Protein AF-A0A4Q3TBX2-F1 (afdb_monomer)

Sequence (173 aa):
MAPMYALIILSMVAAYMAALFVIAWRSERPGVRGAGGRFGPWAYALSLAIYCTSWTYYGAVGTAARQGWEYLPIYLGPVIGIVVLFPVWRRIAAAAKRENVGSIADFLSSRYGKSQGLGALVASVAIVGSLPYIALQLKSMSMAWRLVTAGTPFAGSEQLTVSIIAVALAGFT

Radius of gyration: 20.49 Å; Cα contacts (8 Å, |Δi|>4): 53; chains: 1; bounding box: 50×40×53 Å

Solvent-accessible surface area (backbone atoms only — not comparable to full-atom values): 9859 Å² total; per-residue (Å²): 110,74,70,59,55,53,51,52,52,50,51,51,52,51,52,50,51,51,51,53,47,54,52,52,62,59,54,69,37,74,78,53,70,70,47,71,81,81,48,48,70,57,52,55,55,57,59,54,50,70,73,74,36,69,46,58,53,57,49,32,54,56,36,35,77,74,60,48,71,76,36,50,60,78,59,50,49,58,52,50,48,50,66,74,40,38,70,55,54,53,49,52,53,54,53,29,60,73,71,70,40,92,45,73,29,49,45,51,12,56,75,64,75,59,35,62,68,57,20,50,51,46,45,50,52,50,50,64,58,45,51,62,51,53,52,50,42,53,52,45,51,52,52,52,51,49,66,76,41,73,87,55,94,68,96,62,66,69,66,56,59,55,48,51,52,49,51,55,50,62,75,72,109

Secondary structure (DSSP, 8-state):
-HHHHHHHHHHHHHHHHHHHHHHHHHHTSHHHHT-TTTSHHHHHHHHHGGGS-HHHHHHHHHHHHHHGGGGHHHHHHHHHHHHHHHHHHHHHHHHHHHTT--SHHHHHHHHTTS-HHHHHHHHHHHHHHHHHHHHHHHHHHHHHHHHHHTTS---S-HHHHHHHHHHHHHTT-

Mean predicted aligned error: 11.63 Å

pLDDT: mean 74.73, std 11.6, range [43.16, 91.81]

Structure (mmCIF, N/CA/C/O backbone):
data_AF-A0A4Q3TBX2-F1
#
_entry.id   AF-A0A4Q3TBX2-F1
#
loop_
_atom_site.group_PDB
_atom_site.id
_atom_site.type_symbol
_atom_site.label_atom_id
_atom_site.label_alt_id
_atom_site.label_comp_id
_atom_site.label_asym_id
_atom_site.label_entity_id
_atom_site.label_seq_id
_atom_site.pdbx_PDB_ins_code
_atom_site.Cartn_x
_atom_site.Cartn_y
_atom_site.Cartn_z
_atom_site.occupancy
_atom_site.B_iso_or_equiv
_atom_site.auth_seq_id
_atom_site.auth_comp_id
_atom_site.auth_asym_id
_atom_site.auth_atom_id
_atom_site.pdbx_PDB_model_num
ATOM 1 N N . MET A 1 1 ? 21.418 14.933 -26.672 1.00 50.59 1 MET A N 1
ATOM 2 C CA . MET A 1 1 ? 20.000 14.492 -26.685 1.00 50.59 1 MET A CA 1
ATOM 3 C C . MET A 1 1 ? 19.598 13.812 -25.376 1.00 50.59 1 MET A C 1
ATOM 5 O O . MET A 1 1 ? 18.641 14.258 -24.764 1.00 50.59 1 MET A O 1
ATOM 9 N N . ALA A 1 2 ? 20.379 12.849 -24.877 1.00 56.41 2 ALA A N 1
ATOM 10 C CA . ALA A 1 2 ? 20.290 12.262 -23.528 1.00 56.41 2 ALA A CA 1
ATOM 11 C C . ALA A 1 2 ? 19.912 13.216 -22.354 1.00 56.41 2 ALA A C 1
ATOM 13 O O . ALA A 1 2 ? 18.953 12.913 -21.643 1.00 56.41 2 ALA A O 1
ATOM 14 N N . PRO A 1 3 ? 20.569 14.381 -22.151 1.00 59.38 3 PRO A N 1
ATOM 15 C CA . PRO A 1 3 ? 20.231 15.279 -21.038 1.00 59.38 3 PRO A CA 1
ATOM 16 C C . PRO A 1 3 ? 18.854 15.947 -21.180 1.00 59.38 3 PRO A C 1
ATOM 18 O O . PRO A 1 3 ? 18.215 16.244 -20.177 1.00 59.38 3 PRO A O 1
ATOM 21 N N . MET A 1 4 ? 18.359 16.139 -22.408 1.00 65.44 4 MET A N 1
ATOM 22 C CA . MET A 1 4 ? 17.048 16.753 -22.644 1.00 65.44 4 MET A CA 1
ATOM 23 C C . MET A 1 4 ? 15.907 15.816 -22.234 1.00 65.44 4 MET A C 1
ATOM 25 O O . MET A 1 4 ? 14.955 16.256 -21.599 1.00 65.44 4 MET A O 1
ATOM 29 N N . TYR A 1 5 ? 16.029 14.513 -22.511 1.00 71.12 5 TYR A N 1
ATOM 30 C CA . TYR A 1 5 ? 15.045 13.519 -22.067 1.00 71.12 5 TYR A CA 1
ATOM 31 C C . TYR A 1 5 ? 15.015 13.372 -20.544 1.00 71.12 5 TYR A C 1
ATOM 33 O O . TYR A 1 5 ? 13.937 13.290 -19.960 1.00 71.12 5 TYR A O 1
ATOM 41 N N . ALA A 1 6 ? 16.179 13.412 -19.889 1.00 72.62 6 ALA A N 1
ATOM 42 C CA . ALA A 1 6 ? 16.259 13.374 -18.431 1.00 72.62 6 ALA A CA 1
ATOM 43 C C . ALA A 1 6 ? 15.550 14.577 -17.783 1.00 72.62 6 ALA A C 1
ATOM 45 O O . ALA A 1 6 ? 14.794 14.402 -16.830 1.00 72.62 6 ALA A O 1
ATOM 46 N N . LEU A 1 7 ? 15.734 15.782 -18.336 1.00 77.31 7 LEU A N 1
ATOM 47 C CA . LEU A 1 7 ? 15.062 16.995 -17.859 1.00 77.31 7 LEU A CA 1
ATOM 48 C C . LEU A 1 7 ? 13.542 16.947 -18.063 1.00 77.31 7 LEU A C 1
ATOM 50 O O . LEU A 1 7 ? 12.804 17.384 -17.184 1.00 77.31 7 LEU A O 1
ATOM 54 N N . ILE A 1 8 ? 13.068 16.389 -19.182 1.00 80.88 8 ILE A N 1
ATOM 55 C CA . ILE A 1 8 ? 11.631 16.210 -19.451 1.00 80.88 8 ILE A CA 1
ATOM 56 C C . ILE A 1 8 ? 11.007 15.205 -18.473 1.00 80.88 8 ILE A C 1
ATOM 58 O O . ILE A 1 8 ? 9.933 15.454 -17.934 1.00 80.88 8 ILE A O 1
ATOM 62 N N . ILE A 1 9 ? 11.675 14.080 -18.205 1.00 78.12 9 ILE A N 1
ATOM 63 C CA . ILE A 1 9 ? 11.178 13.083 -17.246 1.00 78.12 9 ILE A CA 1
ATOM 64 C C . ILE A 1 9 ? 11.131 13.684 -15.839 1.00 78.12 9 ILE A C 1
ATOM 66 O O . ILE A 1 9 ? 10.121 13.558 -15.148 1.00 78.12 9 ILE A O 1
ATOM 70 N N . LEU A 1 10 ? 12.197 14.374 -15.425 1.00 80.00 10 LEU A N 1
ATOM 71 C CA . LEU A 1 10 ? 12.268 14.999 -14.108 1.00 80.00 10 LEU A CA 1
ATOM 72 C C . LEU A 1 10 ? 11.184 16.068 -13.929 1.00 80.00 10 LEU A C 1
ATOM 74 O O . LEU A 1 10 ? 10.522 16.090 -12.893 1.00 80.00 10 LEU A O 1
ATOM 78 N N . SER A 1 11 ? 10.968 16.924 -14.932 1.00 82.44 11 SER A N 1
ATOM 79 C CA . SER A 1 11 ? 9.932 17.959 -14.871 1.00 82.44 11 SER A CA 1
ATOM 80 C C . SER A 1 11 ? 8.528 17.358 -14.826 1.00 82.44 11 SER A C 1
ATOM 82 O O . SER A 1 11 ? 7.690 17.835 -14.064 1.00 82.44 11 SER A O 1
ATOM 84 N N . MET A 1 12 ? 8.283 16.269 -15.558 1.00 86.75 12 MET A N 1
ATOM 85 C CA . MET A 1 12 ? 7.002 15.566 -15.539 1.00 86.75 12 MET A CA 1
ATOM 86 C C . MET A 1 12 ? 6.730 14.894 -14.187 1.00 86.75 12 MET A C 1
ATOM 88 O O . MET A 1 12 ? 5.627 15.021 -13.657 1.00 86.75 12 MET A O 1
ATOM 92 N N . VAL A 1 13 ? 7.734 14.243 -13.586 1.00 85.38 13 VAL A N 1
ATOM 93 C CA . VAL A 1 13 ? 7.626 13.662 -12.235 1.00 85.38 13 VAL A CA 1
ATOM 94 C C . VAL A 1 13 ? 7.398 14.755 -11.192 1.00 85.38 13 VAL A C 1
ATOM 96 O O . VAL A 1 13 ? 6.504 14.622 -10.358 1.00 85.38 13 VAL A O 1
ATOM 99 N N . ALA A 1 14 ? 8.150 15.856 -11.254 1.00 86.44 14 ALA A N 1
ATOM 100 C CA . ALA A 1 14 ? 7.984 16.981 -10.339 1.00 86.44 14 ALA A CA 1
ATOM 101 C C . ALA A 1 14 ? 6.588 17.615 -10.459 1.00 86.44 14 ALA A C 1
ATOM 103 O O . ALA A 1 14 ? 5.939 17.863 -9.444 1.00 86.44 14 ALA A O 1
ATOM 104 N N . ALA A 1 15 ? 6.089 17.819 -11.682 1.00 91.81 15 ALA A N 1
ATOM 105 C CA . ALA A 1 15 ? 4.745 18.335 -11.928 1.00 91.81 15 ALA A CA 1
ATOM 106 C C . ALA A 1 15 ? 3.658 17.386 -11.399 1.00 91.81 15 ALA A C 1
ATOM 108 O O . ALA A 1 15 ? 2.700 17.836 -10.771 1.00 91.81 15 ALA A O 1
ATOM 109 N N . TYR A 1 16 ? 3.824 16.076 -11.601 1.00 88.12 16 TYR A N 1
ATOM 110 C CA . TYR A 1 16 ? 2.913 15.063 -11.074 1.00 88.12 16 TYR A CA 1
ATOM 111 C C . TYR A 1 16 ? 2.880 15.063 -9.539 1.00 88.12 16 TYR A C 1
ATOM 113 O O . TYR A 1 16 ? 1.802 15.126 -8.947 1.00 88.12 16 TYR A O 1
ATOM 121 N N . MET A 1 17 ? 4.046 15.075 -8.885 1.00 88.81 17 MET A N 1
ATOM 122 C CA . MET A 1 17 ? 4.148 15.147 -7.423 1.00 88.81 17 MET A CA 1
ATOM 123 C C . MET A 1 17 ? 3.549 16.443 -6.870 1.00 88.81 17 MET A C 1
ATOM 125 O O . MET A 1 17 ? 2.798 16.404 -5.897 1.00 88.81 17 MET A O 1
ATOM 129 N N . ALA A 1 18 ? 3.806 17.583 -7.516 1.00 88.62 18 ALA A N 1
ATOM 130 C CA . ALA A 1 18 ? 3.203 18.860 -7.144 1.00 88.62 18 ALA A CA 1
ATOM 131 C C . ALA A 1 18 ? 1.670 18.822 -7.261 1.00 88.62 18 ALA A C 1
ATOM 133 O O . ALA A 1 18 ? 0.973 19.302 -6.367 1.00 88.62 18 ALA A O 1
ATOM 134 N N . ALA A 1 19 ? 1.129 18.209 -8.317 1.00 91.06 19 ALA A N 1
ATOM 135 C CA . ALA A 1 19 ? -0.311 18.037 -8.479 1.00 91.06 19 ALA A CA 1
ATOM 136 C C . ALA A 1 19 ? -0.913 17.166 -7.364 1.00 91.06 19 ALA A C 1
ATOM 138 O O . ALA A 1 19 ? -1.905 17.565 -6.749 1.00 91.06 19 ALA A O 1
ATOM 139 N N . LEU A 1 20 ? -0.293 16.022 -7.051 1.00 86.12 20 LEU A N 1
ATOM 140 C CA . LEU A 1 20 ? -0.716 15.162 -5.942 1.00 86.12 20 LEU A CA 1
ATOM 141 C C . LEU A 1 20 ? -0.668 15.889 -4.595 1.00 86.12 20 LEU A C 1
ATOM 143 O O . LEU A 1 20 ? -1.615 15.795 -3.814 1.00 86.12 20 LEU A O 1
ATOM 147 N N . PHE A 1 21 ? 0.385 16.666 -4.345 1.00 86.38 21 PHE A N 1
ATOM 148 C CA . PHE A 1 21 ? 0.521 17.464 -3.130 1.00 86.38 21 PHE A CA 1
ATOM 149 C C . PHE A 1 21 ? -0.580 18.518 -3.006 1.00 86.38 21 PHE A C 1
ATOM 151 O O . PHE A 1 21 ? -1.192 18.657 -1.950 1.00 86.38 21 PHE A O 1
ATOM 158 N N . VAL A 1 22 ? -0.902 19.226 -4.093 1.00 87.12 22 VAL A N 1
ATOM 159 C CA . VAL A 1 22 ? -2.007 20.197 -4.113 1.00 87.12 22 VAL A CA 1
ATOM 160 C C . VAL A 1 22 ? -3.345 19.522 -3.814 1.00 87.12 22 VAL A C 1
ATOM 162 O O . VAL A 1 22 ? -4.165 20.099 -3.096 1.00 87.12 22 VAL A O 1
ATOM 165 N N . ILE A 1 23 ? -3.577 18.314 -4.338 1.00 84.19 23 ILE A N 1
ATOM 166 C CA . ILE A 1 23 ? -4.786 17.526 -4.056 1.00 84.19 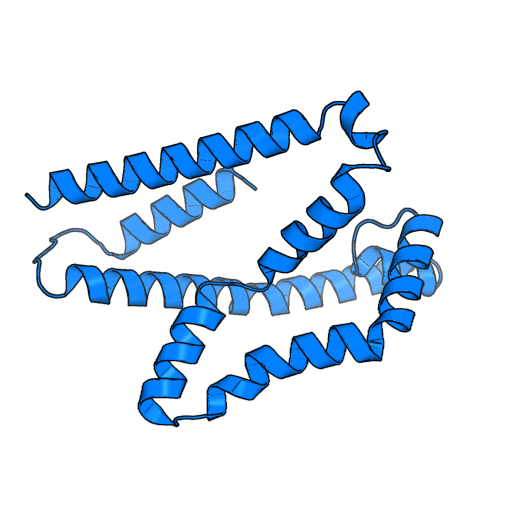23 ILE A CA 1
ATOM 167 C C . ILE A 1 23 ? -4.842 17.148 -2.570 1.00 84.19 23 ILE A C 1
ATOM 169 O O . ILE A 1 23 ? -5.868 17.388 -1.928 1.00 84.19 23 ILE A O 1
ATOM 173 N N . ALA A 1 24 ? -3.749 16.623 -2.012 1.00 81.94 24 ALA A N 1
ATOM 174 C CA . ALA A 1 24 ? -3.652 16.260 -0.599 1.00 81.94 24 ALA A CA 1
ATOM 175 C C . ALA A 1 24 ? -3.885 17.476 0.314 1.00 81.94 24 ALA A C 1
ATOM 177 O O . ALA A 1 24 ? -4.766 17.450 1.174 1.00 81.94 24 ALA A O 1
ATOM 178 N N . TRP A 1 25 ? -3.206 18.591 0.039 1.00 81.38 25 TRP A N 1
ATOM 179 C CA . TRP A 1 25 ? -3.346 19.840 0.787 1.00 81.38 25 TRP A CA 1
ATOM 180 C C . TRP A 1 25 ? -4.769 20.417 0.728 1.00 81.38 25 TRP A C 1
ATOM 182 O O . TRP A 1 25 ? -5.298 20.929 1.717 1.00 81.38 25 TRP A O 1
ATOM 192 N N . ARG A 1 26 ? -5.450 20.312 -0.422 1.00 80.00 26 ARG A N 1
ATOM 193 C CA . ARG A 1 26 ? -6.872 20.688 -0.528 1.00 80.00 26 ARG A CA 1
ATOM 194 C C . ARG A 1 26 ? -7.776 19.769 0.290 1.00 80.00 26 ARG A C 1
ATOM 196 O O . ARG A 1 26 ? -8.778 20.252 0.820 1.00 80.00 26 ARG A O 1
ATOM 203 N N . SER A 1 27 ? -7.440 18.484 0.388 1.00 71.94 27 SER A N 1
ATOM 204 C CA . SER A 1 27 ? -8.218 17.475 1.113 1.00 71.94 27 SER A CA 1
ATOM 205 C C . SER A 1 27 ? -8.151 17.630 2.638 1.00 71.94 27 SER A C 1
ATOM 207 O O . SER A 1 27 ? -9.076 17.206 3.330 1.00 71.94 27 SER A O 1
ATOM 209 N N . GLU A 1 28 ? -7.102 18.248 3.181 1.00 72.44 28 GLU A N 1
ATOM 210 C CA . GLU A 1 28 ? -6.940 18.457 4.630 1.00 72.44 28 GLU A CA 1
ATOM 211 C C . GLU A 1 28 ? -7.817 19.582 5.197 1.00 72.44 28 GLU A C 1
ATOM 213 O O . GLU A 1 28 ? -8.002 19.677 6.416 1.00 72.44 28 GLU A O 1
ATOM 218 N N . ARG A 1 29 ? -8.407 20.416 4.329 1.00 72.38 29 ARG A N 1
ATOM 219 C CA . ARG A 1 29 ? -9.241 21.547 4.749 1.00 72.38 29 ARG A CA 1
ATOM 220 C C . ARG A 1 29 ? -10.477 21.062 5.532 1.00 72.38 29 ARG A C 1
ATOM 222 O O . ARG A 1 29 ? -11.193 20.178 5.048 1.00 72.38 29 ARG A O 1
ATOM 229 N N . PRO A 1 30 ? -10.805 21.677 6.688 1.00 60.06 30 PRO A N 1
ATOM 230 C CA . PRO A 1 30 ? -11.884 21.221 7.577 1.00 60.06 30 PRO A CA 1
ATOM 231 C C . PRO A 1 30 ? -13.249 21.028 6.892 1.00 60.06 30 PRO A C 1
ATOM 233 O O . PRO A 1 30 ? -13.975 20.094 7.218 1.00 60.06 30 PRO A O 1
ATOM 236 N N . GLY A 1 31 ? -13.575 21.859 5.892 1.00 58.31 31 GLY A N 1
ATOM 237 C CA . GLY A 1 31 ? -14.838 21.781 5.143 1.00 58.31 31 GLY A CA 1
ATOM 238 C C . GLY A 1 31 ? -14.967 20.584 4.189 1.00 58.31 31 GLY A C 1
ATOM 239 O O . GLY A 1 31 ? -16.081 20.218 3.828 1.00 58.31 31 GLY A O 1
ATOM 240 N N . VAL A 1 32 ? -13.859 19.942 3.800 1.00 58.19 32 VAL A N 1
ATOM 241 C CA . VAL A 1 32 ? -13.857 18.753 2.922 1.00 58.19 32 VAL A CA 1
ATOM 242 C C . VAL A 1 32 ? -13.986 17.467 3.746 1.00 58.19 32 VAL A C 1
ATOM 244 O O . VAL A 1 32 ? -14.703 16.552 3.346 1.00 58.19 32 VAL A O 1
ATOM 247 N N . ARG A 1 33 ? -13.390 17.430 4.949 1.00 54.84 33 ARG A N 1
ATOM 248 C CA . ARG A 1 33 ? -13.503 16.310 5.907 1.00 54.84 33 ARG A CA 1
ATOM 249 C C . ARG A 1 33 ? -14.946 16.034 6.359 1.00 54.84 33 ARG A C 1
ATOM 251 O O . ARG A 1 33 ? -15.275 14.888 6.651 1.00 54.84 33 ARG A O 1
ATOM 258 N N . GLY A 1 34 ? -15.805 17.058 6.393 1.00 53.59 34 GLY A N 1
ATOM 259 C CA . GLY A 1 34 ? -17.230 16.934 6.736 1.00 53.59 34 GLY A CA 1
ATOM 260 C C . GLY A 1 34 ? -18.146 16.529 5.572 1.00 53.59 34 GLY A C 1
ATOM 261 O O . GLY A 1 34 ? -19.284 16.123 5.801 1.00 53.59 34 GLY A O 1
ATOM 262 N N . ALA A 1 35 ? -17.671 16.587 4.323 1.00 54.94 35 ALA A N 1
ATOM 263 C CA . ALA A 1 35 ? -18.463 16.307 3.124 1.00 54.94 35 ALA A CA 1
ATOM 264 C C . ALA A 1 35 ? -18.564 14.795 2.836 1.00 54.94 35 ALA A C 1
ATOM 266 O O . ALA A 1 35 ? -18.289 14.326 1.730 1.00 54.94 35 ALA A O 1
ATOM 267 N N . GLY A 1 36 ? -18.985 14.013 3.833 1.00 54.88 36 GLY A N 1
ATOM 268 C CA . GLY A 1 36 ? -19.117 12.552 3.768 1.00 54.88 36 GLY A CA 1
ATOM 269 C C . GLY A 1 36 ? -20.131 12.012 2.746 1.00 54.88 36 GLY A C 1
ATOM 270 O O . GLY A 1 36 ? -20.318 10.804 2.678 1.00 54.88 36 GLY A O 1
ATOM 271 N N . GLY A 1 37 ? -20.783 12.866 1.948 1.00 56.62 37 GLY A N 1
ATOM 272 C CA . GLY A 1 37 ? -21.830 12.457 1.006 1.00 56.62 37 GLY A CA 1
ATOM 273 C C . GLY A 1 37 ? -21.385 12.264 -0.448 1.00 56.62 37 GLY A C 1
ATOM 274 O O . GLY A 1 37 ? -21.893 11.368 -1.111 1.00 56.62 37 GLY A O 1
ATOM 275 N N . ARG A 1 38 ? -20.454 13.080 -0.974 1.00 59.06 38 ARG A N 1
ATOM 276 C CA . ARG A 1 38 ? -20.225 13.157 -2.440 1.00 59.06 38 ARG A CA 1
ATOM 277 C C . ARG A 1 38 ? -18.913 12.540 -2.924 1.00 59.06 38 ARG A C 1
ATOM 279 O O . ARG A 1 38 ? -18.867 11.998 -4.023 1.00 59.06 38 ARG A O 1
ATOM 286 N N . PHE A 1 39 ? -17.866 12.584 -2.102 1.00 63.44 39 PHE A N 1
ATOM 287 C CA . PHE A 1 39 ? -16.549 12.036 -2.448 1.00 63.44 39 PHE A CA 1
ATOM 288 C C . PHE A 1 39 ? -16.212 10.737 -1.713 1.00 63.44 39 PHE A C 1
ATOM 290 O O . PHE A 1 39 ? -15.209 10.120 -2.040 1.00 63.44 39 PHE A O 1
ATOM 297 N N . GLY A 1 40 ? -17.046 10.285 -0.770 1.00 69.12 40 GLY A N 1
ATOM 298 C CA . GLY A 1 40 ? -16.805 9.058 0.001 1.00 69.12 40 GLY A CA 1
ATOM 299 C C . GLY A 1 40 ? -16.542 7.816 -0.867 1.00 69.12 40 GLY A C 1
ATOM 300 O O . GLY A 1 40 ? -15.508 7.175 -0.679 1.00 69.12 40 GLY A O 1
ATOM 301 N N . PRO A 1 41 ? -17.403 7.499 -1.858 1.00 74.62 41 PRO A N 1
ATOM 302 C CA . PRO A 1 41 ? -17.192 6.346 -2.737 1.00 74.62 41 PRO A CA 1
ATOM 303 C C . PRO A 1 41 ? -15.946 6.484 -3.620 1.00 74.62 41 PRO A C 1
ATOM 305 O O . PRO A 1 41 ? -15.188 5.531 -3.777 1.00 74.62 41 PRO A O 1
ATOM 308 N N . TRP A 1 42 ? -15.707 7.683 -4.158 1.00 75.62 42 TRP A N 1
ATOM 309 C CA . TRP A 1 42 ? -14.555 7.963 -5.018 1.00 75.62 42 TRP A CA 1
ATOM 310 C C . TRP A 1 42 ? -13.237 7.913 -4.251 1.00 75.62 42 TRP A C 1
ATOM 312 O O . TRP A 1 42 ? -12.279 7.328 -4.737 1.00 75.62 42 TRP A O 1
ATOM 322 N N . ALA A 1 43 ? -13.194 8.464 -3.039 1.00 74.69 43 ALA A N 1
ATOM 323 C CA . ALA A 1 43 ? -12.029 8.394 -2.169 1.00 74.69 43 ALA A CA 1
ATOM 324 C C . ALA A 1 43 ? -11.704 6.941 -1.811 1.00 74.69 43 ALA A C 1
ATOM 326 O O . ALA A 1 43 ? -10.552 6.540 -1.911 1.00 74.69 43 ALA A O 1
ATOM 327 N N . TYR A 1 44 ? -12.717 6.130 -1.486 1.00 75.25 44 TYR A N 1
ATOM 328 C CA . TYR A 1 44 ? -12.526 4.704 -1.225 1.00 75.25 44 TYR A CA 1
ATOM 329 C C . TYR A 1 44 ? -11.971 3.957 -2.450 1.00 75.25 44 TYR A C 1
ATOM 331 O O . TYR A 1 44 ? -11.008 3.201 -2.328 1.00 75.25 44 TYR A O 1
ATOM 339 N N . ALA A 1 45 ? -12.527 4.208 -3.640 1.00 79.25 45 ALA A N 1
ATOM 340 C CA . ALA A 1 45 ? -12.040 3.616 -4.886 1.00 79.25 45 ALA A CA 1
ATOM 341 C C . ALA A 1 45 ? -10.605 4.061 -5.228 1.00 79.25 45 ALA A C 1
ATOM 343 O O . ALA A 1 45 ? -9.780 3.237 -5.615 1.00 79.25 45 ALA A O 1
ATOM 344 N N . LEU A 1 46 ? -10.281 5.342 -5.034 1.00 79.56 46 LEU A N 1
ATOM 345 C CA . LEU A 1 46 ? -8.938 5.885 -5.252 1.00 79.56 46 LEU A CA 1
ATOM 346 C C . LEU A 1 46 ? -7.925 5.337 -4.243 1.00 79.56 46 LEU A C 1
ATOM 348 O O . LEU A 1 46 ? -6.797 5.043 -4.621 1.00 79.56 46 LEU A O 1
ATOM 352 N N . SER A 1 47 ? -8.314 5.128 -2.984 1.00 79.38 47 SER A N 1
ATOM 353 C CA . SER A 1 47 ? -7.453 4.457 -2.005 1.00 79.38 47 SER A CA 1
ATOM 354 C C . SER A 1 47 ? -7.149 3.016 -2.406 1.00 79.38 47 SER A C 1
ATOM 356 O O . SER A 1 47 ? -6.043 2.543 -2.166 1.00 79.38 47 SER A O 1
ATOM 358 N N . LEU A 1 48 ? -8.085 2.325 -3.064 1.00 79.94 48 LEU A N 1
ATOM 359 C CA . LEU A 1 48 ? -7.856 0.968 -3.560 1.00 79.94 48 LEU A CA 1
ATOM 360 C C . LEU A 1 48 ? -6.846 0.923 -4.719 1.00 79.94 48 LEU A C 1
ATOM 362 O O . LEU A 1 48 ? -6.196 -0.103 -4.922 1.00 79.94 48 LEU A O 1
ATOM 366 N N . ALA A 1 49 ? -6.642 2.037 -5.432 1.00 80.19 49 ALA A N 1
ATOM 367 C CA . ALA A 1 49 ? -5.651 2.133 -6.503 1.00 80.19 49 ALA A CA 1
ATOM 368 C C . ALA A 1 49 ? -4.210 1.895 -6.016 1.00 80.19 49 ALA A C 1
ATOM 370 O O . ALA A 1 49 ? -3.362 1.536 -6.827 1.00 80.19 49 ALA A O 1
ATOM 371 N N . ILE A 1 50 ? -3.938 1.987 -4.706 1.00 80.75 50 ILE A N 1
ATOM 372 C CA . ILE A 1 50 ? -2.639 1.612 -4.121 1.00 80.75 50 ILE A CA 1
ATOM 373 C C . ILE A 1 50 ? -2.252 0.150 -4.406 1.00 80.75 50 ILE A C 1
ATOM 375 O O . ILE A 1 50 ? -1.069 -0.188 -4.403 1.00 80.75 50 ILE A O 1
ATOM 379 N N . TYR A 1 51 ? -3.234 -0.716 -4.688 1.00 78.62 51 TYR A N 1
ATOM 380 C CA . TYR A 1 51 ? -2.993 -2.097 -5.103 1.00 78.62 51 TYR A CA 1
ATOM 381 C C . TYR A 1 51 ? -2.327 -2.188 -6.488 1.00 78.62 51 TYR A C 1
ATOM 383 O O . TYR A 1 51 ? -1.581 -3.125 -6.762 1.00 78.62 51 TYR A O 1
ATOM 391 N N . CYS A 1 52 ? -2.553 -1.200 -7.358 1.00 77.25 52 CYS A N 1
ATOM 392 C CA . CYS A 1 52 ? -1.978 -1.136 -8.700 1.00 77.25 52 CYS A CA 1
ATOM 393 C C . CYS A 1 52 ? -0.539 -0.596 -8.644 1.00 77.25 52 CYS A C 1
ATOM 395 O O . CYS A 1 52 ? -0.267 0.540 -9.025 1.00 77.25 52 CYS A O 1
ATOM 397 N N . THR A 1 53 ? 0.389 -1.413 -8.146 1.00 76.56 53 THR A N 1
ATOM 398 C CA . THR A 1 53 ? 1.808 -1.053 -8.017 1.00 76.56 53 THR A CA 1
ATOM 399 C C . THR A 1 53 ? 2.633 -1.458 -9.243 1.00 76.56 53 THR A C 1
ATOM 401 O O . THR A 1 53 ? 2.322 -2.415 -9.962 1.00 76.56 53 THR A O 1
ATOM 404 N N . SER A 1 54 ? 3.761 -0.778 -9.437 1.00 71.25 54 SER A N 1
ATOM 405 C CA . SER A 1 54 ? 4.781 -1.119 -10.429 1.00 71.25 54 SER A CA 1
ATOM 406 C C . SER A 1 54 ? 5.217 -2.586 -10.347 1.00 71.25 54 SER A C 1
ATOM 408 O O . SER A 1 54 ? 5.421 -3.212 -11.381 1.00 71.25 54 SER A O 1
ATOM 410 N N . TRP A 1 55 ? 5.309 -3.175 -9.147 1.00 72.62 55 TRP A N 1
ATOM 411 C CA . TRP A 1 55 ? 5.664 -4.596 -9.006 1.00 72.62 55 TRP A CA 1
ATOM 412 C C . TRP A 1 55 ? 4.621 -5.524 -9.637 1.00 72.62 55 TRP A C 1
ATOM 414 O O . TRP A 1 55 ? 4.991 -6.428 -10.381 1.00 72.62 55 TRP A O 1
ATOM 424 N N . THR A 1 56 ? 3.328 -5.280 -9.405 1.00 71.94 56 THR A N 1
ATOM 425 C CA . THR A 1 56 ? 2.261 -6.077 -10.023 1.00 71.94 56 THR A CA 1
ATOM 426 C C . THR A 1 56 ? 2.270 -5.931 -11.537 1.00 71.94 56 THR A C 1
ATOM 428 O O . THR A 1 56 ? 2.095 -6.921 -12.232 1.00 71.94 56 THR A O 1
ATOM 431 N N . TYR A 1 57 ? 2.567 -4.738 -12.058 1.00 72.88 57 TYR A N 1
ATOM 432 C CA . TYR A 1 57 ? 2.671 -4.511 -13.496 1.00 72.88 57 TYR A CA 1
ATOM 433 C C . TYR A 1 57 ? 3.868 -5.253 -14.117 1.00 72.88 57 TYR A C 1
ATOM 435 O O . TYR A 1 57 ? 3.687 -6.112 -14.978 1.00 72.88 57 TYR A O 1
ATOM 443 N N . TYR A 1 58 ? 5.095 -4.987 -13.653 1.00 69.94 58 TYR A N 1
ATOM 444 C CA . TYR A 1 58 ? 6.302 -5.607 -14.215 1.00 69.94 58 TYR A CA 1
ATOM 445 C C . TYR A 1 58 ? 6.381 -7.113 -13.933 1.00 69.94 58 TYR A C 1
ATOM 447 O O . TYR A 1 58 ? 6.831 -7.880 -14.784 1.00 69.94 58 TYR A O 1
ATOM 455 N N . GLY A 1 59 ? 5.903 -7.549 -12.767 1.00 70.75 59 GLY A N 1
ATOM 456 C CA . GLY A 1 59 ? 5.811 -8.956 -12.390 1.00 70.75 59 GLY A CA 1
ATOM 457 C C . GLY A 1 59 ? 4.797 -9.720 -13.239 1.00 70.75 59 GLY A C 1
ATOM 458 O O . GLY A 1 59 ? 5.129 -10.788 -13.752 1.00 70.75 59 GLY A O 1
ATOM 459 N N . ALA A 1 60 ? 3.596 -9.169 -13.456 1.00 70.81 60 ALA A N 1
ATOM 460 C CA . ALA A 1 60 ? 2.584 -9.806 -14.297 1.00 70.81 60 ALA A CA 1
ATOM 461 C C . ALA A 1 60 ? 3.025 -9.888 -15.761 1.00 70.81 60 ALA A C 1
ATOM 463 O O . ALA A 1 60 ? 2.889 -10.945 -16.366 1.00 70.81 60 ALA A O 1
ATOM 464 N N . VAL A 1 61 ? 3.618 -8.824 -16.317 1.00 74.88 61 VAL A N 1
ATOM 465 C CA . VAL A 1 61 ? 4.127 -8.824 -17.701 1.00 74.88 61 VAL A CA 1
ATOM 466 C C . VAL A 1 61 ? 5.278 -9.824 -17.870 1.00 74.88 61 VAL A C 1
ATOM 468 O O . VAL A 1 61 ? 5.299 -10.581 -18.840 1.00 74.88 61 VAL A O 1
ATOM 471 N N . GLY A 1 62 ? 6.208 -9.888 -16.910 1.00 68.44 62 GLY A N 1
ATOM 472 C CA . GLY A 1 62 ? 7.304 -10.862 -16.928 1.00 68.44 62 GLY A CA 1
ATOM 473 C C . GLY A 1 62 ? 6.827 -12.313 -16.807 1.00 68.44 62 GLY A C 1
ATOM 474 O O . GLY A 1 62 ? 7.355 -13.193 -17.489 1.00 68.44 62 GLY A O 1
ATOM 475 N N . THR A 1 63 ? 5.804 -12.553 -15.984 1.00 70.81 63 THR A N 1
ATOM 476 C CA . THR A 1 63 ? 5.170 -13.872 -15.820 1.00 70.81 63 THR A CA 1
ATOM 477 C C . THR A 1 63 ? 4.377 -14.249 -17.069 1.00 70.81 63 THR A C 1
ATOM 479 O O . THR A 1 63 ? 4.517 -15.362 -17.560 1.00 70.81 63 THR A O 1
ATOM 482 N N . ALA A 1 64 ? 3.630 -13.317 -17.664 1.00 73.44 64 ALA A N 1
ATOM 483 C CA . ALA A 1 64 ? 2.890 -13.547 -18.904 1.00 73.44 64 ALA A CA 1
ATOM 484 C C . ALA A 1 64 ? 3.812 -13.931 -20.069 1.00 73.44 64 ALA A C 1
ATOM 486 O O . ALA A 1 64 ? 3.504 -14.849 -20.827 1.00 73.44 64 ALA A O 1
ATOM 487 N N . ALA A 1 65 ? 4.981 -13.290 -20.167 1.00 73.19 65 ALA A N 1
ATOM 488 C CA . ALA A 1 65 ? 5.974 -13.587 -21.195 1.00 73.19 65 ALA A CA 1
ATOM 489 C C . ALA A 1 65 ? 6.621 -14.980 -21.057 1.00 73.19 65 ALA A C 1
ATOM 491 O O . ALA A 1 65 ? 7.106 -15.516 -22.050 1.00 73.19 65 ALA A O 1
ATOM 492 N N . ARG A 1 66 ? 6.662 -15.563 -19.848 1.00 73.06 66 ARG A N 1
ATOM 493 C CA . ARG A 1 66 ? 7.327 -16.856 -19.580 1.00 73.06 66 ARG A CA 1
ATOM 494 C C . ARG A 1 66 ? 6.367 -18.022 -19.350 1.00 73.06 66 ARG A C 1
ATOM 496 O O . ARG A 1 66 ? 6.684 -19.143 -19.726 1.00 73.06 66 ARG A O 1
ATOM 503 N N . GLN A 1 67 ? 5.239 -17.765 -18.698 1.00 73.75 67 GLN A N 1
ATOM 504 C CA . GLN A 1 67 ? 4.325 -18.762 -18.129 1.00 73.75 67 GLN A C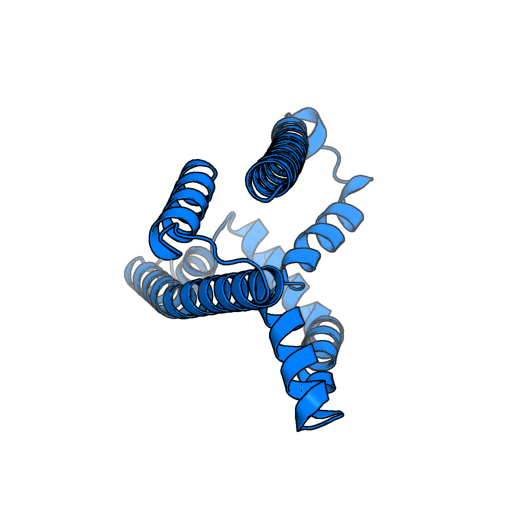A 1
ATOM 505 C C . GLN A 1 67 ? 2.856 -18.512 -18.520 1.00 73.75 67 GLN A C 1
ATOM 507 O O . GLN A 1 67 ? 1.950 -19.188 -18.035 1.00 73.75 67 GLN A O 1
ATOM 512 N N . GLY A 1 68 ? 2.583 -17.557 -19.417 1.00 78.38 68 GLY A N 1
ATOM 513 C CA . GLY A 1 68 ? 1.243 -17.336 -19.956 1.00 78.38 68 GLY A CA 1
ATOM 514 C C . GLY A 1 68 ? 0.252 -16.859 -18.894 1.00 78.38 68 GLY A C 1
ATOM 515 O O . GLY A 1 68 ? 0.315 -15.716 -18.469 1.00 78.38 68 GLY A O 1
ATOM 516 N N . TRP A 1 69 ? -0.693 -17.704 -18.479 1.00 77.12 69 TRP A N 1
ATOM 517 C CA . TRP A 1 69 ? -1.859 -17.309 -17.668 1.00 77.12 69 TRP A CA 1
ATOM 518 C C . TRP A 1 69 ? -1.602 -17.261 -16.153 1.00 77.12 69 TRP A C 1
ATOM 520 O O . TRP A 1 69 ? -2.487 -16.870 -15.394 1.00 77.12 69 TRP A O 1
ATOM 530 N N . GLU A 1 70 ? -0.398 -17.605 -15.691 1.00 78.88 70 GLU A N 1
ATOM 531 C CA . GLU A 1 70 ? -0.056 -17.638 -14.258 1.00 78.88 70 GLU A CA 1
ATOM 532 C C . GLU A 1 70 ? -0.124 -16.267 -13.554 1.00 78.88 70 GLU A C 1
ATOM 534 O O . GLU A 1 70 ? -0.106 -16.203 -12.327 1.00 78.88 70 GLU A O 1
ATOM 539 N N . TYR A 1 71 ? -0.278 -15.160 -14.291 1.00 76.69 71 TYR A N 1
ATOM 540 C CA . TYR A 1 71 ? -0.525 -13.840 -13.701 1.00 76.69 71 TYR A CA 1
ATOM 541 C C . TYR A 1 71 ? -1.989 -13.617 -13.275 1.00 76.69 71 TYR A C 1
ATOM 543 O O . TYR A 1 71 ? -2.251 -12.731 -12.467 1.00 76.69 71 TYR A O 1
ATOM 551 N N . LEU A 1 72 ? -2.969 -14.374 -13.789 1.00 79.88 72 LEU A N 1
ATOM 552 C CA . LEU A 1 72 ? -4.392 -14.153 -13.473 1.00 79.88 72 LEU A CA 1
ATOM 553 C C . LEU A 1 72 ? -4.708 -14.194 -11.965 1.00 79.88 72 LEU A C 1
ATOM 555 O O . LEU A 1 72 ? -5.449 -13.323 -11.495 1.00 79.88 72 LEU A O 1
ATOM 559 N N . PRO A 1 73 ? -4.168 -15.151 -11.184 1.00 82.25 73 PRO A N 1
ATOM 560 C CA . PRO A 1 73 ? -4.441 -15.242 -9.754 1.00 82.25 73 PRO A CA 1
ATOM 561 C C . PRO A 1 73 ? -4.082 -13.975 -8.966 1.00 82.25 73 PRO A C 1
ATOM 563 O O . PRO A 1 73 ? -4.787 -13.655 -8.010 1.00 82.25 73 PRO A O 1
ATOM 566 N N . ILE A 1 74 ? -3.055 -13.212 -9.375 1.00 80.88 74 ILE A N 1
ATOM 567 C CA . ILE A 1 74 ? -2.648 -11.980 -8.670 1.00 80.88 74 ILE A CA 1
ATOM 568 C C . ILE A 1 74 ? -3.669 -10.841 -8.822 1.00 80.88 74 ILE A C 1
ATOM 570 O O . ILE A 1 74 ? -3.727 -9.944 -7.981 1.00 80.88 74 ILE A O 1
ATOM 574 N N . TYR A 1 75 ? -4.508 -10.892 -9.860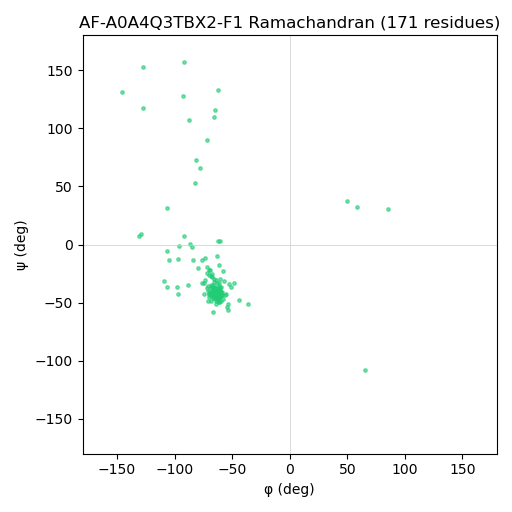 1.00 80.50 75 TYR A N 1
ATOM 575 C CA . TYR A 1 75 ? -5.596 -9.938 -10.080 1.00 80.50 75 TYR A CA 1
ATOM 576 C C . TYR A 1 75 ? -6.932 -10.471 -9.562 1.00 80.50 75 TYR A C 1
ATOM 578 O O . TYR A 1 75 ? -7.677 -9.740 -8.911 1.00 80.50 75 TYR A O 1
ATOM 586 N N . LEU A 1 76 ? -7.229 -11.751 -9.798 1.00 82.62 76 LEU A N 1
ATOM 587 C CA . LEU A 1 76 ? -8.492 -12.364 -9.381 1.00 82.62 76 LEU A CA 1
ATOM 588 C C . LEU A 1 76 ? -8.575 -12.583 -7.868 1.00 82.62 76 LEU A C 1
ATOM 590 O O . LEU A 1 76 ? -9.637 -12.372 -7.288 1.00 82.62 76 LEU A O 1
ATOM 594 N N . GLY A 1 77 ? -7.472 -12.959 -7.217 1.00 84.19 77 GLY A N 1
ATOM 595 C CA . GLY A 1 77 ? -7.426 -13.211 -5.775 1.00 84.19 77 GLY A CA 1
ATOM 596 C C . GLY A 1 77 ? -7.936 -12.032 -4.935 1.00 84.19 77 GLY A C 1
ATOM 597 O O . GLY A 1 77 ? -8.870 -12.215 -4.156 1.00 84.19 77 GLY A O 1
ATOM 598 N N . PRO A 1 78 ? -7.401 -10.810 -5.111 1.00 84.19 78 PRO A N 1
ATOM 599 C CA . PRO A 1 78 ? -7.885 -9.619 -4.414 1.00 84.19 78 PRO A CA 1
ATOM 600 C C . PRO A 1 78 ? -9.334 -9.272 -4.741 1.00 84.19 78 PRO A C 1
ATOM 602 O O . PRO A 1 78 ? -10.076 -8.897 -3.838 1.00 84.19 78 PRO A O 1
ATOM 605 N N . VAL A 1 79 ? -9.760 -9.416 -6.001 1.00 85.88 79 VAL A N 1
ATOM 606 C CA . VAL A 1 79 ? -11.148 -9.138 -6.403 1.00 85.88 79 VAL A CA 1
ATOM 607 C C . VAL A 1 79 ? -12.101 -10.073 -5.664 1.00 85.88 79 VAL A C 1
ATOM 609 O O . VAL A 1 79 ? -13.043 -9.613 -5.022 1.00 85.88 79 VAL A O 1
ATOM 612 N N . ILE A 1 80 ? -11.815 -11.375 -5.669 1.00 88.56 80 ILE A N 1
ATOM 613 C CA . ILE A 1 80 ? -12.598 -12.375 -4.939 1.00 88.56 80 ILE A CA 1
ATOM 614 C C . ILE A 1 80 ? -12.532 -12.100 -3.436 1.00 88.56 80 ILE A C 1
ATOM 616 O O . ILE A 1 80 ? -13.562 -12.095 -2.770 1.00 88.56 80 ILE A O 1
ATOM 620 N N . GLY A 1 81 ? -11.345 -11.819 -2.899 1.00 87.00 81 GLY A N 1
ATOM 621 C CA . GLY A 1 81 ? -11.147 -11.525 -1.484 1.00 87.00 81 GLY A CA 1
ATOM 622 C C . GLY A 1 81 ? -11.955 -10.315 -1.021 1.00 87.00 81 GLY A C 1
ATOM 623 O O . GLY A 1 81 ? -12.604 -10.374 0.019 1.00 87.00 81 GLY A O 1
ATOM 624 N N . ILE A 1 82 ? -11.984 -9.235 -1.800 1.00 85.50 82 ILE A N 1
ATOM 625 C CA . ILE A 1 82 ? -12.771 -8.040 -1.484 1.00 85.50 82 ILE A CA 1
ATOM 626 C C . ILE A 1 82 ? -14.265 -8.337 -1.584 1.00 85.50 82 ILE A C 1
ATOM 628 O O . ILE A 1 82 ? -14.998 -7.942 -0.684 1.00 85.50 82 ILE A O 1
ATOM 632 N N . VAL A 1 83 ? -14.718 -9.044 -2.623 1.00 88.06 83 VAL A N 1
ATOM 633 C CA . VAL A 1 83 ? -16.145 -9.343 -2.838 1.00 88.06 83 VAL A CA 1
ATOM 634 C C . VAL A 1 83 ? -16.681 -10.311 -1.779 1.00 88.06 83 VAL A C 1
ATOM 636 O O . VAL A 1 83 ? -17.707 -10.040 -1.158 1.00 88.06 83 VAL A O 1
ATOM 639 N N . VAL A 1 84 ? -15.975 -11.412 -1.522 1.00 91.75 84 VAL A N 1
ATOM 640 C CA . VAL A 1 84 ? -16.398 -12.464 -0.584 1.00 91.75 84 VAL A CA 1
ATOM 641 C C . VAL A 1 84 ? -16.231 -12.018 0.868 1.00 91.75 84 VAL A C 1
ATOM 643 O O . VAL A 1 84 ? -17.118 -12.241 1.691 1.00 91.75 84 VAL A O 1
ATOM 646 N N . LEU A 1 85 ? -15.120 -11.353 1.204 1.00 89.62 85 LEU A N 1
ATOM 647 C CA . LEU A 1 85 ? -14.843 -10.900 2.573 1.00 89.62 85 LEU A CA 1
ATOM 648 C C . LEU A 1 85 ? -15.337 -9.474 2.837 1.00 89.62 85 LEU A C 1
ATOM 650 O O . LEU A 1 85 ? -15.099 -8.945 3.923 1.00 89.62 85 LEU A O 1
ATOM 654 N N . PHE A 1 86 ? -16.071 -8.853 1.909 1.00 87.56 86 PHE A N 1
ATOM 655 C CA . PHE A 1 86 ? -16.673 -7.529 2.092 1.00 87.56 86 PHE A CA 1
ATOM 656 C C . PHE A 1 86 ? -17.353 -7.322 3.462 1.00 87.56 86 PHE A C 1
ATOM 658 O O . PHE A 1 86 ? -17.068 -6.318 4.126 1.00 87.56 86 PHE A O 1
ATOM 665 N N . PRO A 1 87 ? -18.206 -8.245 3.967 1.00 87.31 87 PRO A N 1
ATOM 666 C CA . PRO A 1 87 ? -18.823 -8.068 5.282 1.00 87.31 87 PRO A CA 1
ATOM 667 C C . PRO A 1 87 ? -17.803 -8.055 6.429 1.00 87.31 87 PRO A C 1
ATOM 669 O O . PRO A 1 87 ? -18.024 -7.372 7.432 1.00 87.31 87 PRO A O 1
ATOM 672 N N . VAL A 1 88 ? -16.684 -8.773 6.291 1.00 88.69 88 VAL A N 1
ATOM 673 C CA . VAL A 1 88 ? -15.590 -8.795 7.271 1.00 88.69 88 VAL A CA 1
ATOM 674 C C . VAL A 1 88 ? -14.848 -7.464 7.254 1.00 88.69 88 VAL A C 1
ATOM 676 O O . VAL A 1 88 ? -14.707 -6.841 8.306 1.00 88.69 88 VAL A O 1
ATOM 679 N N . TRP A 1 89 ? -14.470 -6.971 6.071 1.00 85.69 89 TRP A N 1
ATOM 680 C CA . TRP A 1 89 ? -13.826 -5.664 5.906 1.00 85.69 89 TRP A CA 1
ATOM 681 C C . TRP A 1 89 ? -14.668 -4.535 6.504 1.00 85.69 89 TRP A C 1
ATOM 683 O O . TRP A 1 89 ? -14.153 -3.699 7.248 1.00 85.69 89 TRP A O 1
ATOM 693 N N . ARG A 1 90 ? -15.989 -4.561 6.283 1.00 86.06 90 ARG A N 1
ATOM 694 C CA . ARG A 1 90 ? -16.919 -3.585 6.868 1.00 86.06 90 ARG A CA 1
ATOM 695 C C . ARG A 1 90 ? -16.945 -3.642 8.397 1.00 86.06 90 ARG A C 1
ATOM 697 O O . ARG A 1 90 ? -17.004 -2.597 9.043 1.00 86.06 90 ARG A O 1
ATOM 704 N N . ARG A 1 91 ? -16.900 -4.840 8.990 1.00 85.69 91 ARG A N 1
ATOM 705 C CA . ARG A 1 91 ? -16.849 -5.015 10.454 1.00 85.69 91 ARG A CA 1
ATOM 706 C C . ARG A 1 91 ? -15.538 -4.499 11.040 1.00 85.69 91 ARG A C 1
ATOM 708 O O . ARG A 1 91 ? -15.579 -3.815 12.058 1.00 85.69 91 ARG A O 1
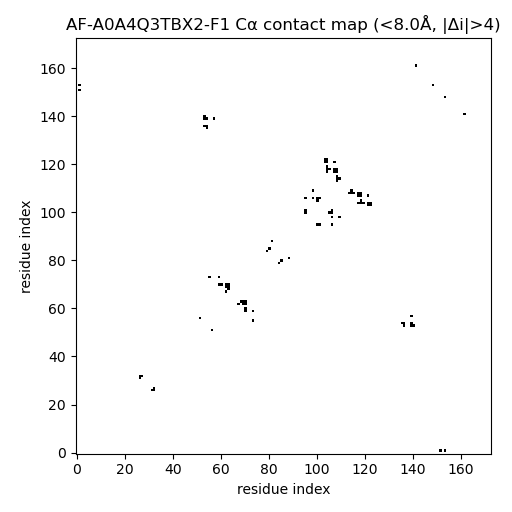ATOM 715 N N . ILE A 1 92 ? -14.408 -4.785 10.391 1.00 8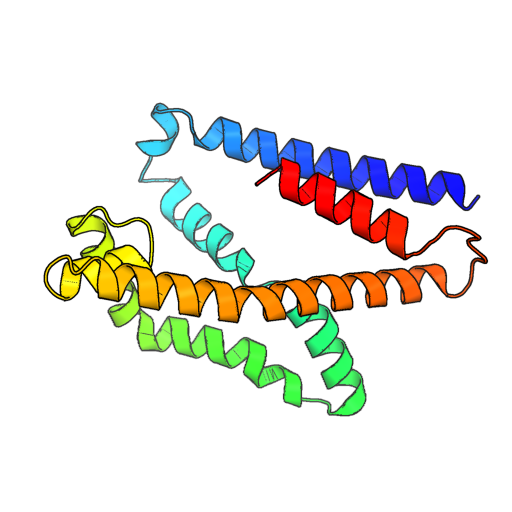5.69 92 ILE A N 1
ATOM 716 C CA . ILE A 1 92 ? -13.088 -4.295 10.811 1.00 85.69 92 ILE A CA 1
ATOM 717 C C . ILE A 1 92 ? -13.056 -2.764 10.762 1.00 85.69 92 ILE A C 1
ATOM 719 O O . ILE A 1 92 ? -12.722 -2.137 11.762 1.00 85.69 92 ILE A O 1
ATOM 723 N N . ALA A 1 93 ? -13.491 -2.157 9.654 1.00 83.94 93 ALA A N 1
ATOM 724 C CA . ALA A 1 93 ? -13.528 -0.701 9.507 1.00 83.94 93 ALA A CA 1
ATOM 725 C C . ALA A 1 93 ? -14.442 -0.027 10.547 1.00 83.94 93 ALA A C 1
ATOM 727 O O . ALA A 1 93 ? -14.084 0.997 11.130 1.00 83.94 93 ALA A O 1
ATOM 728 N N . ALA A 1 94 ? -15.609 -0.616 10.825 1.00 84.62 94 ALA A N 1
ATOM 729 C CA . ALA A 1 9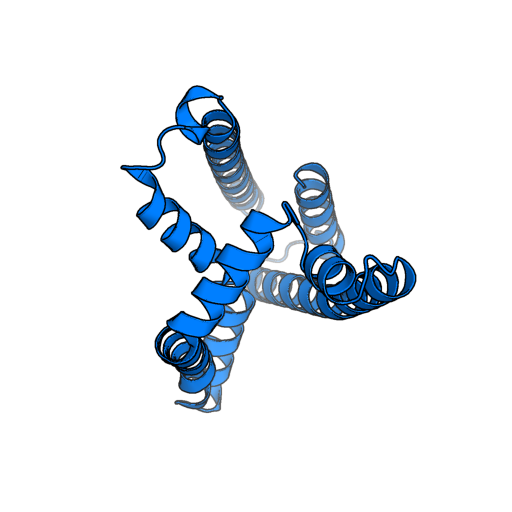4 ? -16.512 -0.114 11.858 1.00 84.62 94 ALA A CA 1
ATOM 730 C C . ALA A 1 94 ? -15.900 -0.216 13.265 1.00 84.62 94 ALA A C 1
ATOM 732 O O . ALA A 1 94 ? -16.044 0.715 14.055 1.00 84.62 94 ALA A O 1
ATOM 733 N N . ALA A 1 95 ? -15.211 -1.316 13.577 1.00 84.19 95 ALA A N 1
ATOM 734 C CA . ALA A 1 95 ? -14.535 -1.500 14.858 1.00 84.19 95 ALA A CA 1
ATOM 735 C C . ALA A 1 95 ? -13.350 -0.532 15.023 1.00 84.19 95 ALA A C 1
ATOM 737 O O . ALA A 1 95 ? -13.242 0.117 16.058 1.00 84.19 95 ALA A O 1
ATOM 738 N N . ALA A 1 96 ? -12.533 -0.348 13.982 1.00 82.38 96 ALA A N 1
ATOM 739 C CA . ALA A 1 96 ? -11.429 0.609 13.990 1.00 82.38 96 ALA A CA 1
ATOM 740 C C . ALA A 1 96 ? -11.913 2.052 14.219 1.00 82.38 96 ALA A C 1
ATOM 742 O O . ALA A 1 96 ? -11.332 2.793 15.009 1.00 82.38 96 ALA A O 1
ATOM 743 N N . LYS A 1 97 ? -13.038 2.431 13.596 1.00 81.50 97 LYS A N 1
ATOM 744 C CA . LYS A 1 97 ? -13.644 3.757 13.776 1.00 81.50 97 LYS A CA 1
ATOM 745 C C . LYS A 1 97 ? -14.220 3.972 15.179 1.00 81.50 97 LYS A C 1
ATOM 747 O O . LYS A 1 97 ? -14.130 5.079 15.694 1.00 81.50 97 LYS A O 1
ATOM 752 N N . ARG A 1 98 ? -14.811 2.941 15.796 1.00 83.12 98 ARG A N 1
ATOM 753 C CA . ARG A 1 98 ? -15.343 3.017 17.173 1.00 83.12 98 ARG A CA 1
ATOM 754 C C . ARG A 1 98 ? -14.235 3.251 18.199 1.00 83.12 98 ARG A C 1
ATOM 756 O O . ARG A 1 98 ? -14.411 4.064 19.096 1.00 83.12 98 ARG A O 1
ATOM 763 N N . GLU A 1 99 ? -13.099 2.585 18.017 1.00 80.62 99 GLU A N 1
ATOM 764 C CA . GLU A 1 99 ? -11.935 2.684 18.907 1.00 80.62 99 GLU A CA 1
ATOM 765 C C . GLU A 1 99 ? -10.985 3.846 18.548 1.00 80.62 99 GLU A C 1
ATOM 767 O O . GLU A 1 99 ? -9.973 4.030 19.215 1.00 80.62 99 GLU A O 1
ATOM 772 N N . ASN A 1 100 ? -11.289 4.638 17.507 1.00 80.62 100 ASN A N 1
ATOM 773 C CA . ASN A 1 100 ? -10.428 5.714 16.984 1.00 80.62 100 ASN A CA 1
ATOM 774 C C . ASN A 1 100 ? -8.970 5.277 16.730 1.00 80.62 100 ASN A C 1
ATOM 776 O O . ASN A 1 100 ? -8.030 6.041 16.940 1.00 80.62 100 ASN A O 1
ATOM 780 N N . VAL A 1 101 ? -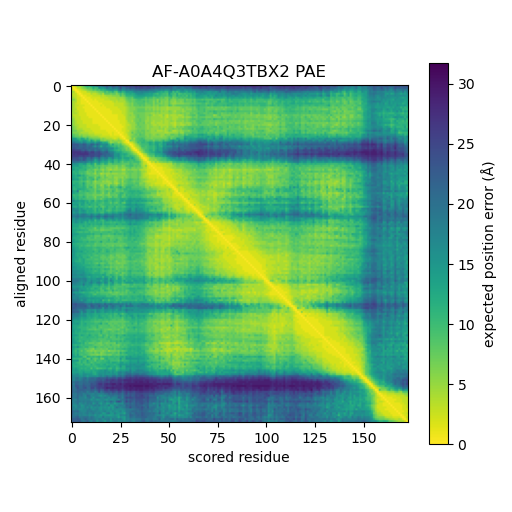8.776 4.045 16.260 1.00 80.81 101 VAL A N 1
ATOM 781 C CA . VAL A 1 101 ? -7.447 3.493 15.969 1.00 80.81 101 VAL A CA 1
ATOM 782 C C . VAL A 1 101 ? -7.072 3.726 14.506 1.00 80.81 101 VAL A C 1
ATOM 784 O O . VAL A 1 101 ? -7.841 3.410 13.597 1.00 80.81 101 VAL A O 1
ATOM 787 N N . GLY A 1 102 ? -5.886 4.299 14.281 1.00 75.88 102 GLY A N 1
ATOM 788 C CA . GLY A 1 102 ? -5.383 4.664 12.949 1.00 75.88 102 GLY A CA 1
ATOM 789 C C . GLY A 1 102 ? -4.448 3.634 12.308 1.00 75.88 102 GLY A C 1
ATOM 790 O O . GLY A 1 102 ? -4.174 3.725 11.115 1.00 75.88 102 GLY A O 1
ATOM 791 N N . SER A 1 103 ? -3.972 2.650 13.076 1.00 78.81 103 SER A N 1
ATOM 792 C CA . SER A 1 103 ? -3.018 1.626 12.634 1.00 78.81 103 SER A CA 1
ATOM 793 C C . SER A 1 103 ? -3.519 0.213 12.938 1.00 78.81 103 SER A C 1
ATOM 795 O O . SER A 1 103 ? -4.253 -0.008 13.901 1.00 78.81 103 SER A O 1
ATOM 797 N N . ILE A 1 104 ? -3.078 -0.772 12.146 1.00 79.50 104 ILE A N 1
ATOM 798 C CA . ILE A 1 104 ? -3.341 -2.201 12.393 1.00 79.50 104 ILE A CA 1
ATOM 799 C C . ILE A 1 104 ? -2.766 -2.628 13.753 1.00 79.50 104 ILE A C 1
ATOM 801 O O . ILE A 1 104 ? -3.393 -3.414 14.463 1.00 79.50 104 ILE A O 1
ATOM 805 N N . ALA A 1 105 ? -1.612 -2.078 14.143 1.00 80.25 105 ALA A N 1
ATOM 806 C CA . ALA A 1 105 ? -0.998 -2.343 15.443 1.00 80.25 105 ALA A CA 1
ATOM 807 C C . ALA A 1 105 ? -1.873 -1.842 16.603 1.00 80.25 105 ALA A C 1
ATOM 809 O O . ALA A 1 105 ? -2.085 -2.570 17.573 1.00 80.25 105 ALA A O 1
ATOM 810 N N . ASP A 1 106 ? -2.446 -0.646 16.461 1.00 79.31 106 ASP A N 1
ATOM 811 C CA . ASP A 1 106 ? -3.349 -0.060 17.456 1.00 79.31 106 ASP A CA 1
ATOM 812 C C . ASP A 1 106 ? -4.697 -0.780 17.497 1.00 79.31 106 ASP A C 1
ATOM 814 O O . ASP A 1 106 ? -5.275 -0.970 18.563 1.00 79.31 106 ASP A O 1
ATOM 818 N N . PHE A 1 107 ? -5.184 -1.239 16.343 1.00 82.94 107 PHE A N 1
ATOM 819 C CA . PHE A 1 107 ? -6.403 -2.035 16.257 1.00 82.94 107 PHE A CA 1
ATOM 820 C C . PHE A 1 107 ? -6.263 -3.400 16.936 1.00 82.94 107 PHE A C 1
ATOM 822 O O . PHE A 1 107 ? -7.185 -3.850 17.618 1.00 82.94 107 PHE A O 1
ATOM 829 N N . LEU A 1 108 ? -5.120 -4.072 16.776 1.00 80.00 108 LEU A N 1
ATOM 830 C CA . LEU A 1 108 ? -4.869 -5.319 17.493 1.00 80.00 108 LEU A CA 1
ATOM 831 C C . LEU A 1 108 ? -4.654 -5.053 18.984 1.00 80.00 108 LEU A C 1
ATOM 833 O O . LEU A 1 108 ? -5.249 -5.747 19.804 1.00 80.00 108 LEU A O 1
ATOM 837 N N . SER A 1 109 ? -3.860 -4.048 19.358 1.00 80.12 109 SER A N 1
ATOM 838 C CA . SER A 1 109 ? -3.594 -3.767 20.772 1.00 80.12 109 SER A CA 1
ATOM 839 C C . SER A 1 109 ? -4.872 -3.408 21.537 1.00 80.12 109 SER A C 1
ATOM 841 O O . SER A 1 109 ? -5.077 -3.926 22.636 1.00 80.12 109 SER A O 1
ATOM 843 N N . SER A 1 110 ? -5.778 -2.615 20.953 1.00 78.31 110 SER A N 1
ATOM 844 C CA . SER A 1 110 ? -7.047 -2.232 21.586 1.00 78.31 110 SER A CA 1
ATOM 845 C C . SER A 1 110 ? -7.972 -3.428 21.807 1.00 78.31 110 SER A C 1
ATOM 847 O O . SER A 1 110 ? -8.592 -3.536 22.866 1.00 78.31 110 SER A O 1
ATOM 849 N N . ARG A 1 111 ? -7.992 -4.390 20.876 1.00 77.56 111 ARG A N 1
ATOM 850 C CA . ARG A 1 111 ? -8.810 -5.607 20.982 1.00 77.56 111 ARG A CA 1
ATOM 851 C C . ARG A 1 111 ? -8.337 -6.585 22.063 1.00 77.56 111 ARG A C 1
ATOM 853 O O . ARG A 1 111 ? -9.157 -7.336 22.582 1.00 77.56 111 ARG A O 1
ATOM 860 N N . TYR A 1 112 ? -7.052 -6.568 22.417 1.00 79.06 112 TYR A N 1
ATOM 861 C CA . TYR A 1 112 ? -6.461 -7.438 23.446 1.00 79.06 112 TYR A CA 1
ATOM 862 C C . TYR A 1 112 ? -6.123 -6.683 24.746 1.00 79.06 112 TYR A C 1
ATOM 864 O O . TYR A 1 112 ? -5.169 -7.025 25.442 1.00 79.06 112 TYR A O 1
ATOM 872 N N . GLY A 1 113 ? -6.896 -5.645 25.086 1.00 73.19 113 GLY A N 1
ATOM 873 C CA . GLY A 1 113 ? -6.781 -4.954 26.376 1.00 73.19 113 GLY A CA 1
ATOM 874 C C . GLY A 1 113 ? -5.726 -3.845 26.428 1.00 73.19 113 GLY A C 1
ATOM 875 O O . GLY A 1 113 ? -5.150 -3.605 27.484 1.00 73.19 113 GLY A O 1
ATOM 876 N N . LYS A 1 114 ? -5.461 -3.166 25.303 1.00 71.62 114 LYS A N 1
ATOM 877 C CA . LYS A 1 114 ? -4.472 -2.075 25.170 1.00 71.62 114 LYS A CA 1
ATOM 878 C C . LYS A 1 114 ? -3.038 -2.487 25.536 1.00 71.62 114 LYS A C 1
ATOM 880 O O . LYS A 1 114 ? -2.249 -1.671 26.007 1.00 71.62 114 LYS A O 1
ATOM 885 N N . SER A 1 115 ? -2.677 -3.748 25.295 1.00 76.00 115 SER A N 1
ATOM 886 C CA . SER A 1 115 ? -1.312 -4.229 25.527 1.00 76.00 115 SER A CA 1
ATOM 887 C C . SER A 1 115 ? -0.324 -3.556 24.570 1.00 76.00 115 SER A C 1
ATOM 889 O O . SER A 1 115 ? -0.307 -3.844 23.369 1.00 76.00 115 SER A O 1
ATOM 891 N N . GLN A 1 116 ? 0.531 -2.680 25.107 1.00 76.56 116 GLN A N 1
ATOM 892 C CA . GLN A 1 116 ? 1.589 -2.029 24.328 1.00 76.56 116 GLN A CA 1
ATOM 893 C C . GLN A 1 116 ? 2.587 -3.036 23.746 1.00 76.56 116 GLN A C 1
ATOM 895 O O . GLN A 1 116 ? 3.060 -2.839 22.630 1.00 76.56 116 GLN A O 1
ATOM 900 N N . GLY A 1 117 ? 2.852 -4.147 24.445 1.00 83.75 117 GLY A N 1
ATOM 901 C CA . GLY A 1 117 ? 3.734 -5.206 23.948 1.00 83.75 117 GLY A CA 1
ATOM 902 C C . GLY A 1 117 ? 3.198 -5.876 22.680 1.00 83.75 117 GLY A C 1
ATOM 903 O O . GLY A 1 117 ? 3.951 -6.102 21.735 1.00 83.75 117 GLY A O 1
ATOM 904 N N . LEU A 1 118 ? 1.885 -6.124 22.614 1.00 82.56 118 LEU A N 1
ATOM 905 C CA . LEU A 1 118 ? 1.261 -6.677 21.410 1.00 82.56 118 LEU A CA 1
ATOM 906 C C . LEU A 1 118 ? 1.289 -5.669 20.254 1.00 82.56 118 LEU A C 1
ATOM 908 O O . LEU A 1 118 ? 1.605 -6.043 19.127 1.00 82.56 118 LEU A O 1
ATOM 912 N N . GLY A 1 119 ? 1.010 -4.393 20.536 1.00 82.69 119 GLY A N 1
ATOM 913 C CA . GLY A 1 119 ? 1.120 -3.322 19.542 1.00 82.69 119 GLY A CA 1
ATOM 914 C C . GLY A 1 119 ? 2.532 -3.219 18.960 1.00 82.69 119 GLY A C 1
ATOM 915 O O . GLY A 1 119 ? 2.696 -3.207 17.742 1.00 82.69 119 GLY A O 1
ATOM 916 N N . ALA A 1 120 ? 3.556 -3.237 19.818 1.00 84.06 120 ALA A N 1
ATOM 917 C CA . ALA A 1 120 ? 4.956 -3.188 19.405 1.00 84.06 120 ALA A CA 1
ATOM 918 C C . ALA A 1 120 ? 5.357 -4.402 18.553 1.00 84.06 120 ALA A C 1
ATOM 920 O O . ALA A 1 120 ? 6.047 -4.242 17.545 1.00 84.06 120 ALA A O 1
ATOM 921 N N . LEU A 1 121 ? 4.889 -5.604 18.901 1.00 88.50 121 LEU A N 1
ATOM 922 C CA . LEU A 1 121 ? 5.148 -6.815 18.121 1.00 88.50 121 LEU A CA 1
ATOM 923 C C . LEU A 1 121 ? 4.509 -6.737 16.730 1.00 88.50 121 LEU A C 1
ATOM 925 O O . LEU A 1 121 ? 5.180 -6.992 15.732 1.00 88.50 121 LEU A O 1
ATOM 929 N N . VAL A 1 122 ? 3.242 -6.330 16.646 1.00 87.19 122 VAL A N 1
ATOM 930 C CA . VAL A 1 122 ? 2.533 -6.178 15.365 1.00 87.19 122 VAL A CA 1
ATOM 931 C C . VAL A 1 122 ? 3.196 -5.108 14.498 1.00 87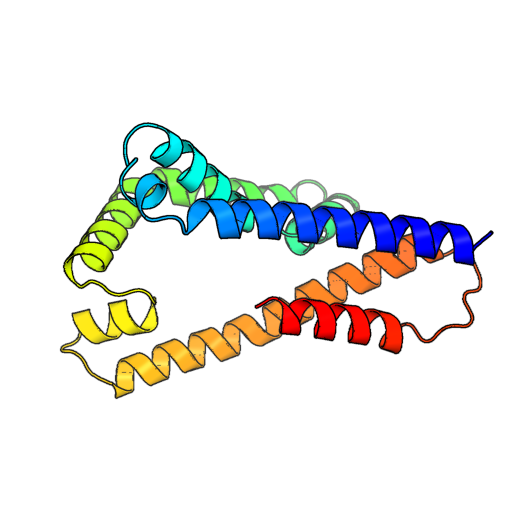.19 122 VAL A C 1
ATOM 933 O O . VAL A 1 122 ? 3.407 -5.336 13.308 1.00 87.19 122 VAL A O 1
ATOM 936 N N . ALA A 1 123 ? 3.578 -3.971 15.084 1.00 87.25 123 ALA A N 1
ATOM 937 C CA . ALA A 1 123 ? 4.311 -2.920 14.383 1.00 87.25 123 ALA A CA 1
ATOM 938 C C . ALA A 1 123 ? 5.671 -3.420 13.870 1.00 87.25 123 ALA A C 1
ATOM 940 O O . ALA A 1 123 ? 6.009 -3.196 12.711 1.00 87.25 123 ALA A O 1
ATOM 941 N N . SER A 1 124 ? 6.417 -4.161 14.692 1.00 88.25 124 SER A N 1
ATOM 942 C CA . SER A 1 124 ? 7.715 -4.733 14.314 1.00 88.25 124 SER A CA 1
ATOM 943 C C . SER A 1 124 ? 7.582 -5.709 13.146 1.00 88.25 124 SER A C 1
ATOM 945 O O . SER A 1 124 ? 8.318 -5.607 12.168 1.00 88.25 124 SER A O 1
ATOM 947 N N . VAL A 1 125 ? 6.599 -6.612 13.196 1.00 89.38 125 VAL A N 1
ATOM 948 C CA . VAL A 1 125 ? 6.306 -7.547 12.098 1.00 89.38 125 VAL A CA 1
ATOM 949 C C . VAL A 1 125 ? 5.905 -6.794 10.828 1.00 89.38 125 VAL A C 1
ATOM 951 O O . VAL A 1 125 ? 6.384 -7.127 9.746 1.00 89.38 125 VAL A O 1
ATOM 954 N N . ALA A 1 126 ? 5.077 -5.752 10.945 1.00 87.44 126 ALA A N 1
ATOM 955 C CA . ALA A 1 126 ? 4.686 -4.925 9.808 1.00 87.44 126 ALA A CA 1
ATOM 956 C C . ALA A 1 126 ? 5.891 -4.211 9.173 1.00 87.44 126 ALA A C 1
ATOM 958 O O . ALA A 1 126 ? 6.005 -4.190 7.947 1.00 87.44 126 ALA A O 1
ATOM 959 N N . ILE A 1 127 ? 6.817 -3.682 9.978 1.00 89.06 127 ILE A N 1
ATOM 960 C CA . ILE A 1 127 ? 8.057 -3.052 9.500 1.00 89.06 127 ILE A CA 1
ATOM 961 C C . ILE A 1 127 ? 8.936 -4.081 8.784 1.00 89.06 127 ILE A C 1
ATOM 963 O O . ILE A 1 127 ? 9.338 -3.856 7.642 1.00 89.06 127 ILE A O 1
ATOM 967 N N . VAL A 1 128 ? 9.189 -5.229 9.419 1.00 91.00 128 VAL A N 1
ATOM 968 C CA . VAL A 1 128 ? 10.021 -6.304 8.856 1.00 91.00 128 VAL A CA 1
ATOM 969 C C . VAL A 1 128 ? 9.425 -6.852 7.560 1.00 91.00 128 VAL A C 1
ATOM 971 O O . VAL A 1 128 ? 10.176 -7.156 6.642 1.00 91.00 128 VAL A O 1
ATOM 974 N N . GLY A 1 129 ? 8.097 -6.938 7.442 1.00 84.44 129 GLY A N 1
ATOM 975 C CA . GLY A 1 129 ? 7.419 -7.342 6.207 1.00 84.44 129 GLY A CA 1
ATOM 976 C C . GLY A 1 129 ? 7.418 -6.263 5.117 1.00 84.44 129 GLY A C 1
ATOM 977 O O . GLY A 1 129 ? 7.513 -6.580 3.932 1.00 84.44 129 GLY A O 1
ATOM 978 N N . SER A 1 130 ? 7.357 -4.986 5.498 1.00 84.69 130 SER A N 1
ATOM 979 C CA . SER A 1 130 ? 7.328 -3.864 4.549 1.00 84.69 130 SER A CA 1
ATOM 980 C C . SER A 1 130 ? 8.702 -3.573 3.941 1.00 84.69 130 SER A C 1
ATOM 982 O O . SER A 1 130 ? 8.788 -3.213 2.770 1.00 84.69 130 SER A O 1
ATOM 984 N N . LEU A 1 131 ? 9.787 -3.772 4.694 1.00 86.56 131 LEU A N 1
ATOM 985 C CA . LEU A 1 131 ? 11.163 -3.567 4.223 1.00 86.56 131 LEU A CA 1
ATOM 986 C C . LEU A 1 131 ? 11.510 -4.332 2.927 1.00 86.56 131 LEU A C 1
ATOM 988 O O . LEU A 1 131 ? 11.911 -3.691 1.950 1.00 86.56 131 LEU A O 1
ATOM 992 N N . PRO A 1 132 ? 11.355 -5.671 2.855 1.00 83.88 132 PRO A N 1
ATOM 993 C CA . PRO A 1 132 ? 11.670 -6.429 1.647 1.00 83.88 132 PRO A CA 1
ATOM 994 C C . PRO A 1 132 ? 10.729 -6.071 0.496 1.00 83.88 132 PRO A C 1
ATOM 996 O O . PRO A 1 132 ? 11.136 -6.103 -0.664 1.00 83.88 132 PRO A O 1
ATOM 999 N N . TYR A 1 133 ? 9.489 -5.683 0.802 1.00 80.38 133 TYR A N 1
ATOM 1000 C CA . TYR A 1 133 ? 8.534 -5.231 -0.200 1.00 80.38 133 TYR A CA 1
ATOM 1001 C C . TYR A 1 133 ? 8.968 -3.915 -0.858 1.00 80.38 133 TYR A C 1
ATOM 1003 O O . TYR A 1 133 ? 8.984 -3.818 -2.086 1.00 80.38 133 TYR A O 1
ATOM 1011 N N . ILE A 1 134 ? 9.401 -2.930 -0.065 1.00 83.19 134 ILE A N 1
ATOM 1012 C CA . ILE A 1 134 ? 9.961 -1.670 -0.576 1.00 83.19 134 ILE A CA 1
ATOM 1013 C C . ILE A 1 134 ? 11.204 -1.955 -1.426 1.00 83.19 134 ILE A C 1
ATOM 1015 O O . ILE A 1 134 ? 11.324 -1.437 -2.538 1.00 83.19 134 ILE A O 1
ATOM 1019 N N . ALA A 1 135 ? 12.093 -2.837 -0.960 1.00 81.62 135 ALA A N 1
ATOM 1020 C CA . ALA A 1 135 ? 13.268 -3.244 -1.728 1.00 81.62 135 ALA A CA 1
ATOM 1021 C C . ALA A 1 135 ? 12.891 -3.876 -3.084 1.00 81.62 135 ALA A C 1
ATOM 1023 O O . ALA A 1 135 ? 13.508 -3.570 -4.107 1.00 81.62 135 ALA A O 1
ATOM 1024 N N . LEU A 1 136 ? 11.846 -4.710 -3.124 1.00 75.88 136 LEU A N 1
ATOM 1025 C CA . LEU A 1 136 ? 11.347 -5.321 -4.357 1.00 75.88 136 LEU A CA 1
ATOM 1026 C C . LEU A 1 136 ? 10.745 -4.288 -5.322 1.00 75.88 136 LEU A C 1
ATOM 1028 O O . LEU A 1 136 ? 10.955 -4.382 -6.537 1.00 75.88 136 LEU A O 1
ATOM 1032 N N . GLN A 1 137 ? 10.040 -3.280 -4.803 1.00 78.56 137 GLN A N 1
ATOM 1033 C CA . GLN A 1 137 ? 9.527 -2.184 -5.626 1.00 78.56 137 GLN A CA 1
ATOM 1034 C C . GLN A 1 137 ? 10.658 -1.349 -6.237 1.00 78.56 137 GLN A C 1
ATOM 1036 O O . GLN A 1 137 ? 10.641 -1.097 -7.444 1.00 78.56 137 GLN A O 1
ATOM 1041 N N . LEU A 1 138 ? 11.680 -0.995 -5.451 1.00 78.38 138 LEU A N 1
ATOM 1042 C CA . LEU A 1 138 ? 12.851 -0.260 -5.944 1.00 78.38 138 LEU A CA 1
ATOM 1043 C C . LEU A 1 138 ? 13.612 -1.054 -7.014 1.00 78.38 138 LEU A C 1
ATOM 1045 O O . LEU A 1 138 ? 13.995 -0.495 -8.041 1.00 78.38 138 LEU A O 1
ATOM 1049 N N . LYS A 1 139 ? 13.759 -2.372 -6.827 1.00 76.06 139 LYS A N 1
ATOM 1050 C CA . LYS A 1 139 ? 14.358 -3.272 -7.825 1.00 76.06 139 LYS A CA 1
ATOM 1051 C C . LYS A 1 139 ? 13.552 -3.330 -9.126 1.00 76.06 139 LYS A C 1
ATOM 1053 O O . LYS A 1 139 ? 14.127 -3.382 -10.210 1.00 76.06 139 LYS A O 1
ATOM 1058 N N . SER A 1 140 ? 12.224 -3.323 -9.036 1.00 71.19 140 SER A N 1
ATOM 1059 C CA . SER A 1 140 ? 11.360 -3.292 -10.225 1.00 71.19 140 SER A CA 1
ATOM 1060 C C . SER A 1 140 ? 11.539 -1.978 -10.996 1.00 71.19 140 SER A C 1
ATOM 1062 O O . SER A 1 140 ? 11.592 -1.976 -12.224 1.00 71.19 140 SER A O 1
ATOM 1064 N N . MET A 1 141 ? 11.706 -0.864 -10.277 1.00 74.31 141 MET A N 1
ATOM 1065 C CA . MET A 1 141 ? 11.934 0.452 -10.872 1.00 74.31 141 MET A CA 1
ATOM 1066 C C . MET A 1 141 ? 13.313 0.571 -11.536 1.00 74.31 141 MET A C 1
ATOM 1068 O O . MET A 1 141 ? 13.405 1.106 -12.641 1.00 74.31 141 MET A O 1
ATOM 1072 N N . SER A 1 142 ? 14.373 0.019 -10.932 1.00 71.44 142 SER A N 1
ATOM 1073 C CA . SER A 1 142 ? 15.700 -0.013 -11.568 1.00 71.44 142 SER A CA 1
ATOM 1074 C C . SER A 1 142 ? 15.715 -0.882 -12.827 1.00 71.44 142 SER A C 1
ATOM 1076 O O . SER A 1 142 ? 16.282 -0.487 -13.844 1.00 71.44 142 SER A O 1
ATOM 1078 N N . MET A 1 143 ? 15.015 -2.022 -12.820 1.00 71.38 143 MET A N 1
ATOM 1079 C CA . MET A 1 143 ? 14.865 -2.866 -14.009 1.00 71.38 143 MET A CA 1
ATOM 1080 C C . MET A 1 143 ? 14.157 -2.130 -15.155 1.00 71.38 143 MET A C 1
ATOM 1082 O O . MET A 1 143 ? 14.619 -2.191 -16.294 1.00 71.38 143 MET A O 1
ATOM 1086 N N . ALA A 1 144 ? 13.0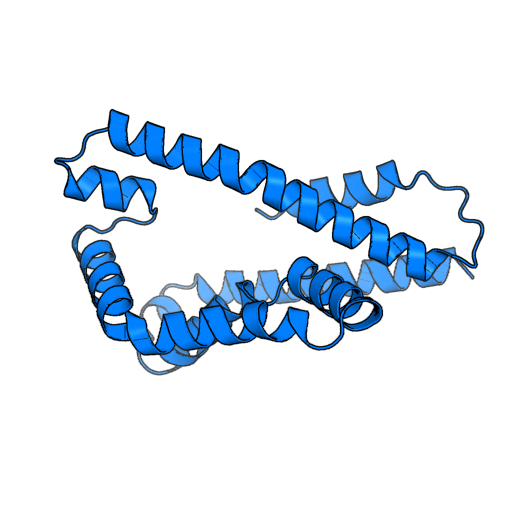80 -1.399 -14.858 1.00 69.88 144 ALA A N 1
ATOM 1087 C CA . ALA A 1 144 ? 12.386 -0.573 -15.843 1.00 69.88 144 ALA A CA 1
ATOM 1088 C C . ALA A 1 144 ? 13.301 0.510 -16.432 1.00 69.88 144 ALA A C 1
ATOM 1090 O O . ALA A 1 144 ? 13.342 0.695 -17.647 1.00 69.88 144 ALA A O 1
ATOM 1091 N N . TRP A 1 145 ? 14.090 1.177 -15.585 1.00 67.44 145 TRP A N 1
ATOM 1092 C CA . TRP A 1 145 ? 15.046 2.189 -16.029 1.00 67.44 145 TRP A CA 1
ATOM 1093 C C . TRP A 1 145 ? 16.107 1.610 -16.968 1.00 67.44 145 TRP A C 1
ATOM 1095 O O . TRP A 1 145 ? 16.356 2.173 -18.032 1.00 67.44 145 TRP A O 1
ATOM 1105 N N . ARG A 1 146 ? 16.681 0.448 -16.625 1.00 68.25 146 ARG A N 1
ATOM 1106 C CA . ARG A 1 146 ? 17.659 -0.259 -17.470 1.00 68.25 146 ARG A CA 1
ATOM 1107 C C . ARG A 1 146 ? 17.091 -0.647 -18.832 1.00 68.25 146 ARG A C 1
ATOM 1109 O O . ARG A 1 146 ? 17.813 -0.576 -19.817 1.00 68.25 146 ARG A O 1
ATOM 1116 N N . LEU A 1 147 ? 15.818 -1.040 -18.905 1.00 66.56 147 LEU A N 1
ATOM 1117 C CA . LEU A 1 147 ? 15.153 -1.360 -20.174 1.00 66.56 147 LEU A CA 1
ATOM 1118 C C . LEU A 1 147 ? 14.988 -0.122 -21.065 1.00 66.56 147 LEU A C 1
ATOM 1120 O O . LEU A 1 147 ? 15.185 -0.211 -22.273 1.00 66.56 147 LEU A O 1
ATOM 1124 N N . VAL A 1 148 ? 14.679 1.035 -20.477 1.00 65.94 148 VAL A N 1
ATOM 1125 C CA . VAL A 1 148 ? 14.534 2.304 -21.211 1.00 65.94 148 VAL A CA 1
ATOM 1126 C C . VAL A 1 148 ? 15.893 2.863 -21.660 1.00 65.94 148 VAL A C 1
ATOM 1128 O O . VAL A 1 148 ? 15.975 3.503 -22.706 1.00 65.94 148 VAL A O 1
ATOM 1131 N N . THR A 1 149 ? 16.973 2.601 -20.916 1.00 66.31 149 THR A N 1
ATOM 1132 C CA . THR A 1 149 ? 18.328 3.099 -21.223 1.00 66.31 149 THR A CA 1
ATOM 1133 C C . THR A 1 149 ? 19.215 2.119 -21.996 1.00 66.31 149 THR A C 1
ATOM 1135 O O . THR A 1 149 ? 20.326 2.498 -22.370 1.00 66.31 149 THR A O 1
ATOM 1138 N N . ALA A 1 150 ? 18.736 0.904 -22.305 1.00 57.84 150 ALA A N 1
ATOM 1139 C CA . ALA A 1 150 ? 19.490 -0.193 -22.936 1.00 57.84 150 ALA A CA 1
ATOM 1140 C C . ALA A 1 150 ? 20.083 0.097 -24.340 1.00 57.84 150 ALA A C 1
ATOM 1142 O O . ALA A 1 150 ? 20.705 -0.781 -24.930 1.00 57.84 150 ALA A O 1
ATOM 1143 N N . GLY A 1 151 ? 19.943 1.315 -24.871 1.00 53.22 151 GLY A N 1
ATOM 1144 C CA . GLY A 1 151 ? 20.565 1.774 -26.120 1.00 53.22 151 GLY A CA 1
ATOM 1145 C C . GLY A 1 151 ? 21.313 3.109 -26.012 1.00 53.22 151 GLY A C 1
ATOM 1146 O O . GLY A 1 151 ? 21.705 3.670 -27.031 1.00 53.22 151 GLY A O 1
ATOM 1147 N N . THR A 1 152 ? 21.512 3.649 -24.806 1.00 54.25 152 THR A N 1
ATOM 1148 C CA . THR A 1 152 ? 22.214 4.924 -24.584 1.00 54.25 152 THR A CA 1
ATOM 1149 C C . THR A 1 152 ? 23.332 4.734 -23.558 1.00 54.25 152 THR A C 1
ATOM 1151 O O . THR A 1 152 ? 23.023 4.406 -22.412 1.00 54.25 152 THR A O 1
ATOM 1154 N N . PRO A 1 153 ? 24.617 4.947 -23.907 1.00 43.16 153 PRO A N 1
ATOM 1155 C CA . PRO A 1 153 ? 25.704 4.869 -22.941 1.00 43.16 153 PRO A CA 1
ATOM 1156 C C . PRO A 1 153 ? 25.623 6.088 -22.016 1.00 43.16 153 PRO A C 1
ATOM 1158 O O . PRO A 1 153 ? 26.163 7.155 -22.301 1.00 43.16 153 PRO A O 1
ATOM 1161 N N . PHE A 1 154 ? 24.890 5.955 -20.915 1.00 48.19 154 PHE A N 1
ATOM 1162 C CA . PHE A 1 154 ? 24.888 6.939 -19.843 1.00 48.19 154 PHE A CA 1
ATOM 1163 C C . PHE A 1 154 ? 26.022 6.613 -18.870 1.00 48.19 154 PHE A C 1
ATOM 1165 O O . PHE A 1 154 ? 25.945 5.669 -18.089 1.00 48.19 154 PHE A O 1
ATOM 1172 N N . ALA A 1 155 ? 27.079 7.423 -18.910 1.00 46.91 155 ALA A N 1
ATOM 1173 C CA . ALA A 1 155 ? 28.141 7.451 -17.910 1.00 46.91 155 ALA A CA 1
ATOM 1174 C C . ALA A 1 155 ? 27.670 8.212 -16.653 1.00 46.91 155 ALA A C 1
ATOM 1176 O O . ALA A 1 155 ? 28.148 9.302 -16.351 1.00 46.91 155 ALA A O 1
ATOM 1177 N N . GLY A 1 156 ? 26.676 7.673 -15.947 1.00 55.47 156 GLY A N 1
ATOM 1178 C CA . GLY A 1 156 ? 26.171 8.221 -14.687 1.00 55.47 156 GLY A CA 1
ATOM 1179 C C . GLY A 1 156 ? 25.741 7.086 -13.770 1.00 55.47 156 GLY A C 1
ATOM 1180 O O . GLY A 1 156 ? 25.059 6.168 -14.221 1.00 55.47 156 GLY A O 1
ATOM 1181 N N . SER A 1 157 ? 26.183 7.101 -12.509 1.00 54.81 157 SER A N 1
ATOM 1182 C CA . SER A 1 157 ? 25.980 5.963 -11.612 1.00 54.81 157 SER A CA 1
ATOM 1183 C C . SER A 1 157 ? 24.489 5.747 -11.334 1.00 54.81 157 SER A C 1
ATOM 1185 O O . SER A 1 157 ? 23.813 6.575 -10.729 1.00 54.81 157 SER A O 1
ATOM 1187 N N . GLU A 1 158 ? 23.980 4.593 -11.770 1.00 57.22 158 GLU A N 1
ATOM 1188 C CA . GLU A 1 158 ? 22.605 4.113 -11.554 1.00 57.22 158 GLU A CA 1
ATOM 1189 C C . GLU A 1 158 ? 22.182 4.244 -10.077 1.00 57.22 158 GLU A C 1
ATOM 1191 O O . GLU A 1 158 ? 21.044 4.575 -9.746 1.00 57.22 158 GLU A O 1
ATOM 1196 N N . GLN A 1 159 ? 23.157 4.084 -9.182 1.00 52.88 159 GLN A N 1
ATOM 1197 C CA . GLN A 1 159 ? 23.026 4.228 -7.739 1.00 52.88 159 GLN A CA 1
ATOM 1198 C C . GLN A 1 159 ? 22.701 5.659 -7.282 1.00 52.88 159 GLN A C 1
ATOM 1200 O O . GLN A 1 159 ? 21.903 5.814 -6.360 1.00 52.88 159 GLN A O 1
ATOM 1205 N N . LEU A 1 160 ? 23.250 6.705 -7.916 1.00 55.53 160 LEU A N 1
ATOM 1206 C CA . LEU A 1 160 ? 22.967 8.100 -7.547 1.00 55.53 160 LEU A CA 1
ATOM 1207 C C . LEU A 1 160 ? 21.537 8.497 -7.914 1.00 55.53 160 LEU A C 1
ATOM 1209 O O . LEU A 1 160 ? 20.854 9.111 -7.101 1.00 55.53 160 LEU A O 1
ATOM 1213 N N . THR A 1 161 ? 21.047 8.111 -9.093 1.00 61.03 161 THR A N 1
ATOM 1214 C CA . THR A 1 161 ? 19.672 8.428 -9.512 1.00 61.03 161 THR A CA 1
ATOM 1215 C C . THR A 1 161 ? 18.643 7.740 -8.618 1.00 61.03 161 THR A C 1
ATOM 1217 O O . THR A 1 161 ? 17.704 8.387 -8.157 1.00 61.03 161 THR A O 1
ATOM 1220 N N . VAL A 1 162 ? 18.848 6.456 -8.302 1.00 57.75 162 VAL A N 1
ATOM 1221 C CA . VAL A 1 162 ? 17.976 5.720 -7.372 1.00 57.75 162 VAL A CA 1
ATOM 1222 C C . VAL A 1 162 ? 18.019 6.341 -5.973 1.00 57.75 162 VAL A C 1
ATOM 1224 O O . VAL A 1 162 ? 16.974 6.488 -5.344 1.00 57.75 162 VAL A O 1
ATOM 1227 N N . SER A 1 163 ? 19.197 6.774 -5.511 1.00 56.69 163 SER A N 1
ATOM 1228 C CA . SER A 1 163 ? 19.354 7.424 -4.203 1.00 56.69 163 SER A CA 1
ATOM 1229 C C . SER A 1 163 ? 18.668 8.792 -4.143 1.00 56.69 163 SER A C 1
ATOM 1231 O O . SER A 1 163 ? 17.994 9.088 -3.164 1.00 56.69 163 SER A O 1
ATOM 1233 N N . ILE A 1 164 ? 18.770 9.610 -5.195 1.00 66.06 164 ILE A N 1
ATOM 1234 C CA . ILE A 1 164 ? 18.105 10.921 -5.269 1.00 66.06 164 ILE A CA 1
ATOM 1235 C C . ILE A 1 164 ? 16.582 10.756 -5.276 1.00 66.06 164 ILE A C 1
ATOM 1237 O O . ILE A 1 164 ? 15.890 11.479 -4.563 1.00 66.06 164 ILE A O 1
ATOM 1241 N N . ILE A 1 165 ? 16.053 9.782 -6.024 1.00 58.91 165 ILE A N 1
ATOM 1242 C CA . ILE A 1 165 ? 14.613 9.487 -6.038 1.00 58.91 165 ILE A CA 1
ATOM 1243 C C . ILE A 1 165 ? 14.152 8.984 -4.664 1.00 58.91 165 ILE A C 1
ATOM 1245 O O . ILE A 1 165 ? 13.119 9.430 -4.171 1.00 58.91 165 ILE A O 1
ATOM 1249 N N . ALA A 1 166 ? 14.922 8.104 -4.018 1.00 61.44 166 ALA A N 1
ATOM 1250 C CA . ALA A 1 166 ? 14.610 7.609 -2.680 1.00 61.44 166 ALA A CA 1
ATOM 1251 C C . ALA A 1 166 ? 14.602 8.734 -1.629 1.00 61.44 166 ALA A C 1
ATOM 1253 O O . ALA A 1 166 ? 13.680 8.795 -0.821 1.00 61.44 166 ALA A O 1
ATOM 1254 N N . VAL A 1 167 ? 15.574 9.653 -1.667 1.00 68.69 167 VAL A N 1
ATOM 1255 C CA . VAL A 1 167 ? 15.632 10.820 -0.768 1.00 68.69 167 VAL A CA 1
ATOM 1256 C C . VAL A 1 167 ? 14.486 11.794 -1.041 1.00 68.69 167 VAL A C 1
ATOM 1258 O O . VAL A 1 167 ? 13.865 12.280 -0.100 1.00 68.69 167 VAL A O 1
ATOM 1261 N N . ALA A 1 168 ? 14.159 12.054 -2.308 1.00 67.25 168 ALA A N 1
ATOM 1262 C CA . ALA A 1 168 ? 13.040 12.920 -2.670 1.00 67.25 168 ALA A CA 1
ATOM 1263 C C . ALA A 1 168 ? 11.688 12.343 -2.214 1.00 67.25 168 ALA A C 1
ATOM 1265 O O . ALA A 1 168 ? 10.842 13.091 -1.733 1.00 67.25 168 ALA A O 1
ATOM 1266 N N . LEU A 1 169 ? 11.500 11.022 -2.322 1.00 52.25 169 LEU A N 1
ATOM 1267 C CA . LEU A 1 169 ? 10.315 10.326 -1.811 1.00 52.25 169 LEU A CA 1
ATOM 1268 C C . LEU A 1 169 ? 10.267 10.333 -0.278 1.00 52.25 169 LEU A C 1
ATOM 1270 O O . LEU A 1 169 ? 9.209 10.596 0.282 1.00 52.25 169 LEU A O 1
ATOM 1274 N N . ALA A 1 170 ? 11.401 10.107 0.392 1.00 60.91 170 ALA A N 1
ATOM 1275 C CA . ALA A 1 170 ? 11.497 10.140 1.851 1.00 60.91 170 ALA A CA 1
ATOM 1276 C C . ALA A 1 170 ? 11.247 11.540 2.437 1.00 60.91 170 ALA A C 1
ATOM 1278 O O . ALA A 1 170 ? 10.707 11.655 3.529 1.00 60.91 170 ALA A O 1
ATOM 1279 N N . GLY A 1 171 ? 11.609 12.606 1.716 1.00 54.41 171 GLY A N 1
ATOM 1280 C CA . GLY A 1 171 ? 11.283 13.982 2.105 1.00 54.41 171 GLY A CA 1
ATOM 1281 C C . GLY A 1 171 ? 9.811 14.363 1.906 1.00 54.41 171 GLY A C 1
ATOM 1282 O O . GLY A 1 171 ? 9.400 15.422 2.371 1.00 54.41 171 GLY A O 1
ATOM 1283 N N . PHE A 1 172 ? 9.034 13.533 1.202 1.00 44.28 172 PHE A N 1
ATOM 1284 C CA . PHE A 1 172 ? 7.615 13.756 0.901 1.00 44.28 172 PHE A CA 1
ATOM 1285 C C . PHE A 1 172 ? 6.651 12.899 1.742 1.00 44.28 172 PHE A C 1
ATOM 1287 O O . PHE A 1 172 ? 5.448 13.165 1.715 1.00 44.28 172 PHE A O 1
ATOM 1294 N N . THR A 1 173 ? 7.155 11.878 2.443 1.00 44.16 173 THR A N 1
ATOM 1295 C CA . THR A 1 173 ? 6.432 11.094 3.467 1.00 44.16 173 THR A CA 1
ATOM 1296 C C . THR A 1 173 ? 6.459 11.776 4.821 1.00 44.16 173 THR A C 1
ATOM 1298 O O . THR A 1 173 ? 5.393 11.789 5.473 1.00 44.16 173 THR A O 1
#

Foldseek 3Di:
DVVVVVVVVVVVVVVVVVVVVVVVVVCPDPVNVPPCDDCVVVVVVVVVCVLVALCLVLVLVVCCVPPNPVSVCSVVVVVCCCVVCVVVVVVLVVQCVVQVPDDPLQSVCVVVPNPPVSSVVVVVVVVVVVVVVVVSRLVSVLVVVCVVCVPPPDPDDSVVVSVVVVVVVVVVD